Protein AF-0000000074377117 (afdb_homodimer)

InterPro domains:
  IPR003293 Nudix hydrolase 6-like [PTHR13994] (6-76)
  IPR040618 Pre-nudix hydrolase domain [PF18290] (16-76)

Nearest PDB structures (foldseek):
  4zbp-assembly2_C-2  TM=9.674E-01  e=1.569E-05  Arabidopsis thaliana
  4zbp-assembly1_B  TM=9.731E-01  e=4.260E-05  Arabidopsis thaliana
  4zbp-assembly1_A  TM=9.638E-01  e=3.986E-05  Arabidopsis thaliana
  2d4p-assembly1_A  TM=6.081E-01  e=3.323E-02  Thermus thermophilus HB8
  2d4o-assembly1_A  TM=5.946E-01  e=5.661E-02  Thermus thermophilus HB8

Foldseek 3Di:
DPPPPPPVPPVPLVAADWDADPVQAIEGEDDDDDDLVVLLVRHVSNVVVSVVVVRPYYHYDDDVVNVSNVVSVVVVCVPPPDDDDDDDDDD/DPPPPPPVPPVPLVAADWDADPVQAIEGEDDDDDDLVVLLVRHVSNVVVSVVVVRPYYHYDDDVVNVSNVVSVVVVCVPPPDDDDDDDDDD

Solvent-accessible surface area (backbone atoms only — not comparable to full-atom values): 10161 Å² total; per-residue (Å²): 130,79,77,72,74,71,70,70,75,64,72,75,65,70,51,59,71,65,45,76,44,96,82,46,26,35,39,29,71,54,85,68,91,71,54,39,68,57,48,38,52,22,48,53,51,34,50,53,51,37,53,75,73,62,43,70,33,38,38,36,39,35,43,49,92,48,32,59,47,46,45,31,53,51,59,54,36,78,82,41,51,65,48,43,42,29,41,38,39,36,86,129,79,77,72,74,71,71,68,75,65,72,76,65,71,51,60,71,64,44,77,45,98,82,47,26,35,38,30,72,55,87,69,91,70,55,38,69,58,50,36,51,23,49,54,50,35,51,54,52,37,52,75,73,62,43,69,33,39,38,36,39,35,42,47,89,48,30,60,48,45,45,31,54,51,57,54,35,79,82,40,50,64,46,42,41,29,39,38,38,36,84

Organism: Artemisia annua (NCBI:txid35608)

Sequence (182 aa):
MDQGTTENGVENVQRLPATDDEFGGVVVEMKEHMDSEVFHTLLKTSMSQWKLQGKKGVWIKLPIYLSNLVDAAVKVSYVILLSGDCWINIWMDQGTTENGVENVQRLPATDDEFGGVVVEMKEHMDSEVFHTLLKTSMSQWKLQGKKGVWIKLPIYLSNLVDAAVKVSYVILLSGDCWINIW

Radius of gyration: 21.63 Å; Cα contacts (8 Å, |Δi|>4): 285; chains: 2; bounding box: 40×82×52 Å

Secondary structure (DSSP, 8-state):
--------------PPP-EE-TTS-EEEE--S---HHHHHHHHHHHHHHHHHTT---EEEEEEGGGHHHHHHHHHHTTTS-EEEEEEEEE-/--------------PPP-EE-TTS-EEEE--S---HHHHHHHHHHHHHHHHHTT---EEEEEEGGGHHHHHHHHHHTTTS-EEEEEEEEE-

pLDDT: mean 86.21, std 18.15, range [34.06, 97.38]

Structure (mmCIF, N/CA/C/O backbone):
data_AF-0000000074377117-model_v1
#
loop_
_entity.id
_entity.type
_entity.pdbx_description
1 polymer 'Nudix hydrolase 6-like protein'
#
loop_
_atom_site.group_PDB
_atom_site.id
_atom_site.type_symbol
_atom_site.label_atom_id
_atom_site.label_alt_id
_atom_site.label_comp_id
_atom_site.label_asym_id
_atom_site.label_entity_id
_atom_site.label_seq_id
_atom_site.pdbx_PDB_ins_code
_atom_site.Cartn_x
_atom_site.Cartn_y
_atom_site.Cartn_z
_atom_site.occupancy
_atom_site.B_iso_or_equiv
_atom_site.auth_seq_id
_atom_site.auth_comp_id
_atom_site.auth_asym_id
_atom_site.auth_atom_id
_atom_site.pdbx_PDB_model_num
ATOM 1 N N . MET A 1 1 ? 22.953 -45.656 -16.078 1 34.34 1 MET A N 1
ATOM 2 C CA . MET A 1 1 ? 21.562 -45.281 -15.852 1 34.34 1 MET A CA 1
ATOM 3 C C . MET A 1 1 ? 21.375 -43.781 -15.898 1 34.34 1 MET A C 1
ATOM 5 O O . MET A 1 1 ? 21.906 -43.062 -15.055 1 34.34 1 MET A O 1
ATOM 9 N N . ASP A 1 2 ? 21.516 -43.219 -17.062 1 36.91 2 ASP A N 1
ATOM 10 C CA . ASP A 1 2 ? 21.5 -41.812 -17.375 1 36.91 2 ASP A CA 1
ATOM 11 C C . ASP A 1 2 ? 20.25 -41.125 -16.812 1 36.91 2 ASP A C 1
ATOM 13 O O . ASP A 1 2 ? 19.141 -41.594 -17.047 1 36.91 2 ASP 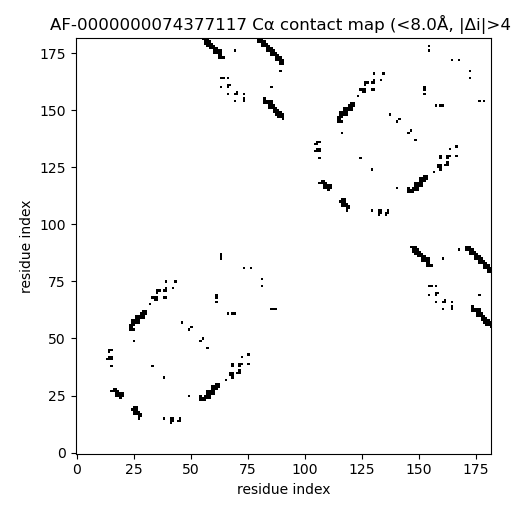A O 1
ATOM 17 N N . GLN A 1 3 ? 20.172 -40.906 -15.492 1 37.97 3 GLN A N 1
ATOM 18 C CA . GLN A 1 3 ? 19.031 -40.25 -14.859 1 37.97 3 GLN A CA 1
ATOM 19 C C . GLN A 1 3 ? 18.484 -39.125 -15.727 1 37.97 3 GLN A C 1
ATOM 21 O O . GLN A 1 3 ? 19.219 -38.219 -16.109 1 37.97 3 GLN A O 1
ATOM 26 N N . GLY A 1 4 ? 17.812 -39.469 -16.875 1 38.62 4 GLY A N 1
ATOM 27 C CA . GLY A 1 4 ? 17.078 -38.531 -17.719 1 38.62 4 GLY A CA 1
ATOM 28 C C . GLY A 1 4 ? 16.469 -37.375 -16.938 1 38.62 4 GLY A C 1
ATOM 29 O O . GLY A 1 4 ? 15.656 -37.594 -16.031 1 38.62 4 GLY A O 1
ATOM 30 N N . THR A 1 5 ? 17.312 -36.438 -16.5 1 44.03 5 THR A N 1
ATOM 31 C CA . THR A 1 5 ? 16.828 -35.156 -16.047 1 44.03 5 THR A CA 1
ATOM 32 C C . THR A 1 5 ? 15.578 -34.719 -16.812 1 44.03 5 THR A C 1
ATOM 34 O O . THR A 1 5 ? 15.641 -34.5 -18.031 1 44.03 5 THR A O 1
ATOM 37 N N . THR A 1 6 ? 14.547 -35.594 -16.906 1 41.06 6 THR A N 1
ATOM 38 C CA . THR A 1 6 ? 13.258 -35.156 -17.391 1 41.06 6 THR A CA 1
ATOM 39 C C . THR A 1 6 ? 13.047 -33.656 -17.047 1 41.06 6 THR A C 1
ATOM 41 O O . THR A 1 6 ? 13.062 -33.281 -15.875 1 41.06 6 THR A O 1
ATOM 44 N N . GLU A 1 7 ? 13.742 -32.812 -17.734 1 40.91 7 GLU A N 1
ATOM 45 C CA . GLU A 1 7 ? 13.367 -31.406 -17.828 1 40.91 7 GLU A CA 1
ATOM 46 C C . GLU A 1 7 ? 11.859 -31.25 -17.938 1 40.91 7 GLU A C 1
ATOM 48 O O . GLU A 1 7 ? 11.266 -31.609 -18.969 1 40.91 7 GLU A O 1
ATOM 53 N N . ASN A 1 8 ? 11.023 -31.953 -17.109 1 40.56 8 ASN A N 1
ATOM 54 C CA . ASN A 1 8 ? 9.609 -31.594 -17.078 1 40.56 8 ASN A CA 1
ATOM 55 C C . ASN A 1 8 ? 9.383 -30.172 -17.609 1 40.56 8 ASN A C 1
ATOM 57 O O . ASN A 1 8 ? 9.945 -29.219 -17.078 1 40.56 8 ASN A O 1
ATOM 61 N N . GLY A 1 9 ? 9.414 -29.969 -18.828 1 40.34 9 GLY A N 1
ATOM 62 C CA . GLY A 1 9 ? 8.938 -28.766 -19.5 1 40.34 9 GLY A CA 1
ATOM 63 C C . GLY A 1 9 ? 7.855 -28.047 -18.734 1 40.34 9 GLY A C 1
ATOM 64 O O . GLY A 1 9 ? 6.668 -28.188 -19.031 1 40.34 9 GLY A O 1
ATOM 65 N N . VAL A 1 10 ? 7.797 -28.031 -17.469 1 43.31 10 VAL A N 1
ATOM 66 C CA . VAL A 1 10 ? 6.906 -27.172 -16.688 1 43.31 10 VAL A CA 1
ATOM 67 C C . VAL A 1 10 ? 6.621 -25.891 -17.484 1 43.31 10 VAL A C 1
ATOM 69 O O . VAL A 1 10 ? 7.543 -25.203 -17.906 1 43.31 10 VAL A O 1
ATOM 72 N N . GLU A 1 11 ? 5.75 -25.859 -18.484 1 45.66 11 GLU A N 1
ATOM 73 C CA . GLU A 1 11 ? 5.234 -24.625 -19.062 1 45.66 11 GLU A CA 1
ATOM 74 C C . GLU A 1 11 ? 5.512 -23.438 -18.156 1 45.66 11 GLU A C 1
ATOM 76 O O . GLU A 1 11 ? 5.273 -23.484 -16.953 1 45.66 11 GLU A O 1
ATOM 81 N N . ASN A 1 12 ? 6.629 -22.891 -18.234 1 51.88 12 ASN A N 1
ATOM 82 C CA . ASN A 1 12 ? 7.121 -21.672 -17.594 1 51.88 12 ASN A CA 1
ATOM 83 C C . ASN A 1 12 ? 5.984 -20.703 -17.297 1 51.88 12 ASN A C 1
ATOM 85 O O . ASN A 1 12 ? 5.664 -19.844 -18.125 1 51.88 12 ASN A O 1
ATOM 89 N N . VAL A 1 13 ? 4.789 -21.297 -16.984 1 62.12 13 VAL A N 1
ATOM 90 C CA . VAL A 1 13 ? 3.742 -20.344 -16.625 1 62.12 13 VAL A CA 1
ATOM 91 C C . VAL A 1 13 ? 4.336 -19.203 -15.797 1 62.12 13 VAL A C 1
ATOM 93 O O . VAL A 1 13 ? 5.004 -19.453 -14.789 1 62.12 13 VAL A O 1
ATOM 96 N N . GLN A 1 14 ? 4.562 -18.172 -16.5 1 77.75 14 GLN A N 1
ATOM 97 C CA . GLN A 1 14 ? 5.062 -17 -15.797 1 77.75 14 GLN A CA 1
ATOM 98 C C . GLN A 1 14 ? 4.219 -16.688 -14.555 1 77.75 14 GLN A C 1
ATOM 100 O O . GLN A 1 14 ? 3.012 -16.469 -14.664 1 77.75 14 GLN A O 1
ATOM 105 N N . ARG A 1 15 ? 4.594 -17.312 -13.445 1 86.31 15 ARG A N 1
ATOM 106 C CA . ARG A 1 15 ? 3.943 -17.062 -12.164 1 86.31 15 ARG A CA 1
ATOM 107 C C . ARG A 1 15 ? 4.77 -16.109 -11.305 1 86.31 15 ARG A C 1
ATOM 109 O O . ARG A 1 15 ? 5.965 -15.914 -11.555 1 86.31 15 ARG A O 1
ATOM 116 N N . LEU A 1 16 ? 4.004 -15.531 -10.375 1 93.69 16 LEU A N 1
ATOM 117 C CA . LEU A 1 16 ? 4.711 -14.711 -9.398 1 93.69 16 LEU A CA 1
ATOM 118 C C . LEU A 1 16 ? 5.57 -15.578 -8.477 1 93.69 16 LEU A C 1
ATOM 120 O O . LEU A 1 16 ? 5.152 -16.672 -8.078 1 93.69 16 LEU A O 1
ATOM 124 N N . PRO A 1 17 ? 6.766 -15.172 -8.328 1 92.5 17 PRO A N 1
ATOM 125 C CA . PRO A 1 17 ? 7.543 -15.891 -7.316 1 92.5 17 PRO A CA 1
ATOM 126 C C . PRO A 1 17 ? 6.844 -15.93 -5.961 1 92.5 17 PRO A C 1
ATOM 128 O O . PRO A 1 17 ? 6.477 -14.891 -5.418 1 92.5 17 PRO A O 1
ATOM 131 N N . ALA A 1 18 ? 6.586 -17.172 -5.465 1 95 18 ALA A N 1
ATOM 132 C CA . ALA A 1 18 ? 5.836 -17.312 -4.219 1 95 18 ALA A CA 1
ATOM 133 C C . ALA A 1 18 ? 6.324 -18.516 -3.418 1 95 18 ALA A C 1
ATOM 135 O O . ALA A 1 18 ? 7.004 -19.391 -3.957 1 95 18 ALA A O 1
ATOM 136 N N . THR A 1 19 ? 6.148 -18.469 -2.145 1 95.75 19 THR A N 1
ATOM 137 C CA . THR A 1 19 ? 6.48 -19.578 -1.253 1 95.75 19 THR A CA 1
ATOM 138 C C . THR A 1 19 ? 5.25 -20.016 -0.469 1 95.75 19 THR A C 1
ATOM 140 O O . THR A 1 19 ? 4.434 -19.188 -0.061 1 95.75 19 THR A O 1
ATOM 143 N N . ASP A 1 20 ? 5.184 -21.328 -0.222 1 94.75 20 ASP A N 1
ATOM 144 C CA . ASP A 1 20 ? 4.078 -21.844 0.579 1 94.75 20 ASP A CA 1
ATOM 145 C C . ASP A 1 20 ? 4.25 -21.484 2.053 1 94.75 20 ASP A C 1
ATOM 147 O O . ASP A 1 20 ? 5.359 -21.547 2.588 1 94.75 20 ASP A O 1
ATOM 151 N N . ASP A 1 21 ? 3.162 -21.094 2.533 1 92.75 21 ASP A N 1
ATOM 152 C CA . ASP A 1 21 ? 3.232 -20.859 3.971 1 92.75 21 ASP A CA 1
ATOM 153 C C . ASP A 1 21 ? 2.834 -22.094 4.762 1 92.75 21 ASP A C 1
ATOM 155 O O . ASP A 1 21 ? 2.477 -23.125 4.18 1 92.75 21 ASP A O 1
ATOM 159 N N . GLU A 1 22 ? 2.984 -22.062 6.121 1 92.44 22 GLU A N 1
ATOM 160 C CA . GLU A 1 22 ? 2.76 -23.234 6.965 1 92.44 22 GLU A CA 1
ATOM 161 C C . GLU A 1 22 ? 1.273 -23.438 7.242 1 92.44 22 GLU A C 1
ATOM 163 O O . GLU A 1 22 ? 0.874 -24.484 7.773 1 92.44 22 GLU A O 1
ATOM 168 N N . PHE A 1 23 ? 0.453 -22.594 6.809 1 92.44 23 PHE A N 1
ATOM 169 C CA . PHE A 1 23 ? -0.975 -22.641 7.102 1 92.44 23 PHE A CA 1
ATOM 170 C C . PHE A 1 23 ? -1.775 -22.953 5.84 1 92.44 23 PHE A C 1
ATOM 172 O O . PHE A 1 23 ? -2.996 -22.781 5.816 1 92.44 23 PHE A O 1
ATOM 179 N N . GLY A 1 24 ? -1.054 -23.312 4.738 1 94.88 24 GLY A N 1
ATOM 180 C CA . GLY A 1 24 ? -1.722 -23.688 3.504 1 94.88 24 GLY A CA 1
ATOM 181 C C . GLY A 1 24 ? -1.925 -22.531 2.551 1 94.88 24 GLY A C 1
ATOM 182 O O . GLY A 1 24 ? -2.684 -22.641 1.584 1 94.88 24 GLY A O 1
ATOM 183 N N . GLY A 1 25 ? -1.352 -21.422 2.885 1 96.25 25 GLY A N 1
ATOM 184 C CA . GLY A 1 25 ? -1.398 -20.266 2.008 1 96.25 25 GLY A CA 1
ATOM 185 C C . GLY A 1 25 ? -0.105 -20.031 1.245 1 96.25 25 GLY A C 1
ATOM 186 O O . GLY A 1 25 ? 0.761 -20.922 1.213 1 96.25 25 GLY A O 1
ATOM 187 N N . VAL A 1 26 ? -0.111 -18.922 0.492 1 96.81 26 VAL A N 1
ATOM 188 C CA . VAL A 1 26 ? 1.044 -18.578 -0.331 1 96.81 26 VAL A CA 1
ATOM 189 C C . VAL A 1 26 ? 1.513 -17.172 0.002 1 96.81 26 VAL A C 1
ATOM 191 O O . VAL A 1 26 ? 0.694 -16.266 0.217 1 96.81 26 VAL A O 1
ATOM 194 N N . VAL A 1 27 ? 2.787 -16.969 0.016 1 96.94 27 VAL A N 1
ATOM 195 C CA . VAL A 1 27 ? 3.371 -15.664 0.297 1 96.94 27 VAL A CA 1
ATOM 196 C C . VAL A 1 27 ? 4.16 -15.172 -0.916 1 96.94 27 VAL A C 1
ATOM 198 O O . VAL A 1 27 ? 4.996 -15.906 -1.453 1 96.94 27 VAL A O 1
ATOM 201 N N . VAL A 1 28 ? 3.799 -13.953 -1.328 1 96.81 28 VAL A N 1
ATOM 202 C CA . VAL A 1 28 ? 4.484 -13.32 -2.447 1 96.81 28 VAL A CA 1
ATOM 203 C C . VAL A 1 28 ? 5.219 -12.07 -1.964 1 96.81 28 VAL A C 1
ATOM 205 O O . VAL A 1 28 ? 4.594 -11.141 -1.449 1 96.81 28 VAL A O 1
ATOM 208 N N . GLU A 1 29 ? 6.496 -11.992 -2.133 1 96.62 29 GLU A N 1
ATOM 209 C CA . GLU A 1 29 ? 7.281 -10.812 -1.776 1 96.62 29 GLU A CA 1
ATOM 210 C C . GLU A 1 29 ? 7.875 -10.148 -3.016 1 96.62 29 GLU A C 1
ATOM 212 O O . GLU A 1 29 ? 8.758 -10.719 -3.666 1 96.62 29 GLU A O 1
ATOM 217 N N . MET A 1 30 ? 7.348 -8.938 -3.268 1 96.12 30 MET A N 1
ATOM 218 C CA . MET A 1 30 ? 7.863 -8.188 -4.41 1 96.12 30 MET A CA 1
ATOM 219 C C . MET A 1 30 ? 8.992 -7.262 -3.986 1 96.12 30 MET A C 1
ATOM 221 O O . MET A 1 30 ? 8.859 -6.512 -3.018 1 96.12 30 MET A O 1
ATOM 225 N N . LYS A 1 31 ? 10.125 -7.277 -4.719 1 92.31 31 LYS A N 1
ATOM 226 C CA . LYS A 1 31 ? 11.273 -6.43 -4.406 1 92.31 31 LYS A CA 1
ATOM 227 C C . LYS A 1 31 ? 11.734 -5.652 -5.633 1 92.31 31 LYS A C 1
ATOM 229 O O . LYS A 1 31 ? 12.266 -4.543 -5.512 1 92.31 31 LYS A O 1
ATOM 234 N N . GLU A 1 32 ? 11.43 -6.246 -6.75 1 91.38 32 GLU A N 1
ATOM 235 C CA . GLU A 1 32 ? 11.914 -5.648 -7.996 1 91.38 32 GLU A CA 1
ATOM 236 C C . GLU A 1 32 ? 10.789 -4.902 -8.719 1 91.38 32 GLU A C 1
ATOM 238 O O . GLU A 1 32 ? 9.617 -5.234 -8.562 1 91.38 32 GLU A O 1
ATOM 243 N N . HIS A 1 33 ? 11.289 -3.959 -9.445 1 92.62 33 HIS A N 1
ATOM 244 C CA . HIS A 1 33 ? 10.328 -3.211 -10.25 1 92.62 33 HIS A CA 1
ATOM 245 C C . HIS A 1 33 ? 9.672 -4.105 -11.297 1 92.62 33 HIS A C 1
ATOM 247 O O . HIS A 1 33 ? 10.32 -5.004 -11.844 1 92.62 33 HIS A O 1
ATOM 253 N N . MET A 1 34 ? 8.406 -3.939 -11.445 1 94.12 34 MET A N 1
ATOM 254 C CA . MET A 1 34 ? 7.625 -4.664 -12.445 1 94.12 34 MET A CA 1
ATOM 255 C C . MET A 1 34 ? 6.531 -3.777 -13.031 1 94.12 34 MET A C 1
ATOM 257 O O . MET A 1 34 ? 5.977 -2.926 -12.328 1 94.12 34 MET A O 1
ATOM 261 N N . ASP A 1 35 ? 6.316 -4.047 -14.328 1 95.38 35 ASP A N 1
ATOM 262 C CA . ASP A 1 35 ? 5.227 -3.314 -14.961 1 95.38 35 ASP A CA 1
ATOM 263 C C . ASP A 1 35 ? 3.873 -3.734 -14.391 1 95.38 35 ASP A C 1
ATOM 265 O O . ASP A 1 35 ? 3.625 -4.922 -14.18 1 95.38 35 ASP A O 1
ATOM 269 N N . SER A 1 36 ? 3.055 -2.754 -14.211 1 94.56 36 SER A N 1
ATOM 270 C CA . SER A 1 36 ? 1.764 -2.996 -13.57 1 94.56 36 SER A CA 1
ATOM 271 C C . SER A 1 36 ? 0.926 -3.982 -14.375 1 94.56 36 SER A C 1
ATOM 273 O O . SER A 1 36 ? 0.251 -4.844 -13.812 1 94.56 36 SER A O 1
ATOM 275 N N . GLU A 1 37 ? 0.969 -3.848 -15.656 1 95.25 37 GLU A N 1
ATOM 276 C CA . GLU A 1 37 ? 0.177 -4.738 -16.5 1 95.25 37 GLU A CA 1
ATOM 277 C C . GLU A 1 37 ? 0.729 -6.16 -16.469 1 95.25 37 GLU A C 1
ATOM 279 O O . GLU A 1 37 ? -0.034 -7.129 -16.469 1 95.25 37 GLU A O 1
ATOM 284 N N . VAL A 1 38 ? 2.012 -6.184 -16.469 1 94.88 38 VAL A N 1
ATOM 285 C CA . VAL A 1 38 ? 2.66 -7.488 -16.375 1 94.88 38 VAL A CA 1
ATOM 286 C C . VAL A 1 38 ? 2.33 -8.148 -15.039 1 94.88 38 VAL A C 1
ATOM 288 O O . VAL A 1 38 ? 1.943 -9.312 -15 1 94.88 38 VAL A O 1
ATOM 291 N N . PHE A 1 39 ? 2.482 -7.402 -13.969 1 96.38 39 PHE A N 1
ATOM 292 C CA . PHE A 1 39 ? 2.15 -7.883 -12.633 1 96.38 39 PHE A CA 1
ATOM 293 C C . PHE A 1 39 ? 0.7 -8.352 -12.57 1 96.38 39 PHE A C 1
ATOM 295 O O . PHE A 1 39 ? 0.407 -9.414 -12.023 1 96.38 39 PHE A O 1
ATOM 302 N N . HIS A 1 40 ? -0.169 -7.559 -13.094 1 94.88 40 HIS A N 1
ATOM 303 C CA . HIS A 1 40 ? -1.588 -7.895 -13.102 1 94.88 40 HIS A CA 1
ATOM 304 C C . HIS A 1 40 ? -1.829 -9.25 -13.75 1 94.88 40 HIS A C 1
ATOM 306 O O . HIS A 1 40 ? -2.539 -10.094 -13.195 1 94.88 40 HIS A O 1
ATOM 312 N N . THR A 1 41 ? -1.232 -9.469 -14.836 1 94.5 41 THR A N 1
ATOM 313 C CA . THR A 1 41 ? -1.396 -10.711 -15.586 1 94.5 41 THR A CA 1
ATOM 314 C C . THR A 1 41 ? -0.818 -11.891 -14.805 1 94.5 41 THR A C 1
ATOM 316 O O . THR A 1 41 ? -1.461 -12.93 -14.68 1 94.5 41 THR A O 1
ATOM 319 N N . LEU A 1 42 ? 0.362 -11.648 -14.273 1 95 42 LEU A N 1
ATOM 320 C CA . LEU A 1 42 ? 1.021 -12.711 -13.516 1 95 42 LEU A CA 1
ATOM 321 C C . LEU A 1 42 ? 0.232 -13.047 -12.25 1 95 42 LEU A C 1
ATOM 323 O O . LEU A 1 42 ? 0.1 -14.219 -11.898 1 95 42 LEU A O 1
ATOM 327 N N . LEU A 1 43 ? -0.251 -12.062 -11.609 1 95.44 43 LEU A N 1
ATOM 328 C CA . LEU A 1 43 ? -1.037 -12.281 -10.398 1 95.44 43 LEU A CA 1
ATOM 329 C C . LEU A 1 43 ? -2.309 -13.062 -10.711 1 95.44 43 LEU A C 1
ATOM 331 O O . LEU A 1 43 ? -2.629 -14.031 -10.023 1 95.44 43 LEU A O 1
ATOM 335 N N . LYS A 1 44 ? -2.992 -12.664 -11.75 1 93.25 44 LYS A N 1
ATOM 336 C CA . LYS A 1 44 ? -4.215 -13.352 -12.156 1 93.25 44 LYS A CA 1
ATOM 337 C C . LYS A 1 44 ? -3.951 -14.828 -12.438 1 93.25 44 LYS A C 1
ATOM 339 O O . LYS A 1 44 ? -4.688 -15.695 -11.977 1 93.25 44 LYS A O 1
ATOM 344 N N . THR A 1 45 ? -2.967 -15.055 -13.195 1 93.62 45 THR A N 1
ATOM 345 C CA . THR A 1 45 ? -2.596 -16.422 -13.539 1 93.62 45 THR A CA 1
ATOM 346 C C . THR A 1 45 ? -2.215 -17.219 -12.289 1 93.62 45 THR A C 1
ATOM 348 O O . THR A 1 45 ? -2.65 -18.359 -12.117 1 93.62 45 THR A O 1
ATOM 351 N N . SER A 1 46 ? -1.39 -16.625 -11.461 1 94.94 46 SER A N 1
ATOM 352 C CA . SER A 1 46 ? -0.955 -17.281 -10.234 1 94.94 46 SER A CA 1
ATOM 353 C C . SER A 1 46 ? -2.139 -17.594 -9.328 1 94.94 46 SER A C 1
ATOM 355 O O . SER A 1 46 ? -2.209 -18.672 -8.742 1 94.94 46 SER A O 1
ATOM 357 N N . MET A 1 47 ? -3.059 -16.641 -9.266 1 92.94 47 MET A N 1
ATOM 358 C CA . MET A 1 47 ? -4.242 -16.844 -8.438 1 92.94 47 MET A CA 1
ATOM 359 C C . MET A 1 47 ? -5.027 -18.062 -8.898 1 92.94 47 MET A C 1
ATOM 361 O O . MET A 1 47 ? -5.504 -18.859 -8.078 1 92.94 47 MET A O 1
ATOM 365 N N . SER A 1 48 ? -5.188 -18.234 -10.172 1 92 48 SER A N 1
ATOM 366 C CA . SER A 1 48 ? -5.895 -19.391 -10.727 1 92 48 SER A CA 1
ATOM 367 C C . SER A 1 48 ? -5.188 -20.688 -10.375 1 92 48 SER A C 1
ATOM 369 O O . SER A 1 48 ? -5.836 -21.672 -10.008 1 92 48 SER A O 1
ATOM 371 N N . GLN A 1 49 ? -3.959 -20.625 -10.461 1 93.5 49 GLN A N 1
ATOM 372 C CA . GLN A 1 49 ? -3.17 -21.828 -10.148 1 93.5 49 GLN A CA 1
ATOM 373 C C . GLN A 1 49 ? -3.277 -22.188 -8.672 1 93.5 49 GLN A C 1
ATOM 375 O O . GLN A 1 49 ? -3.426 -23.359 -8.328 1 93.5 49 GLN A O 1
ATOM 380 N N . TRP A 1 50 ? -3.182 -21.234 -7.828 1 94.06 50 TRP A N 1
ATOM 381 C CA . TRP A 1 50 ? -3.252 -21.484 -6.395 1 94.06 50 TRP A CA 1
ATOM 382 C C . TRP A 1 50 ? -4.633 -22 -5.996 1 94.06 50 TRP A C 1
ATOM 384 O O . TRP A 1 50 ? -4.758 -22.828 -5.094 1 94.06 50 TRP A O 1
ATOM 394 N N . LYS A 1 51 ? -5.613 -21.484 -6.613 1 91.19 51 LYS A N 1
ATOM 395 C CA . LYS A 1 51 ? -6.965 -21.984 -6.375 1 91.19 51 LYS A CA 1
ATOM 396 C C . LYS A 1 51 ? -7.082 -23.453 -6.73 1 91.19 51 LYS A C 1
ATOM 398 O O . LYS A 1 51 ? -7.656 -24.25 -5.969 1 91.19 51 LYS A O 1
ATOM 403 N N . LEU A 1 52 ? -6.551 -23.844 -7.812 1 92.62 52 LEU A N 1
ATOM 404 C CA . LEU A 1 52 ? -6.57 -25.234 -8.258 1 92.62 52 LEU A CA 1
ATOM 405 C C . LEU A 1 52 ? -5.801 -26.125 -7.293 1 92.62 52 LEU A C 1
ATOM 407 O O . LEU A 1 52 ? -6.18 -27.281 -7.07 1 92.62 52 LEU A O 1
ATOM 411 N N . GLN A 1 53 ? -4.703 -25.562 -6.762 1 93.56 53 GLN A N 1
ATOM 412 C CA . GLN A 1 53 ? -3.869 -26.312 -5.824 1 93.56 53 GLN A CA 1
ATOM 413 C C . GLN A 1 53 ? -4.516 -26.375 -4.445 1 93.56 53 GLN A C 1
ATOM 415 O O . GLN A 1 53 ? -4 -27.031 -3.541 1 93.56 53 GLN A O 1
ATOM 420 N N . GLY A 1 54 ? -5.605 -25.562 -4.266 1 93.94 54 GLY A N 1
ATOM 421 C CA . GLY A 1 54 ? -6.332 -25.594 -3.006 1 93.94 54 GLY A CA 1
ATOM 422 C C . GLY A 1 54 ? -5.711 -24.719 -1.934 1 93.94 54 GLY A C 1
ATOM 423 O O . GLY A 1 54 ? -5.781 -25.047 -0.746 1 93.94 54 GLY A O 1
ATOM 424 N N . LYS A 1 55 ? -5.047 -23.672 -2.371 1 94.56 55 LYS A N 1
ATOM 425 C CA . LYS A 1 55 ? -4.438 -22.75 -1.418 1 94.56 55 LYS A CA 1
ATOM 426 C C . LYS A 1 55 ? -5.492 -21.891 -0.734 1 94.56 55 LYS A C 1
ATOM 428 O O . LYS A 1 55 ? -6.441 -21.438 -1.377 1 94.56 55 LYS A O 1
ATOM 433 N N . LYS A 1 56 ? -5.406 -21.625 0.551 1 92.5 56 LYS A N 1
ATOM 434 C CA . LYS A 1 56 ? -6.414 -20.969 1.376 1 92.5 56 LYS A CA 1
ATOM 435 C C . LYS A 1 56 ? -6.363 -19.453 1.202 1 92.5 56 LYS A C 1
ATOM 437 O O . LYS A 1 56 ? -7.359 -18.766 1.417 1 92.5 56 LYS A O 1
ATOM 442 N N . GLY A 1 57 ? -5.188 -18.922 0.892 1 93.69 57 GLY A N 1
ATOM 443 C CA . GLY A 1 57 ? -5.016 -17.484 0.746 1 93.69 57 GLY A CA 1
ATOM 444 C C . GLY A 1 57 ? -3.654 -17.094 0.201 1 93.69 57 GLY A C 1
ATOM 445 O O . GLY A 1 57 ? -2.729 -17.906 0.201 1 93.69 57 GLY A O 1
ATOM 446 N N . VAL A 1 58 ? -3.658 -15.883 -0.258 1 95.38 58 VAL A N 1
ATOM 447 C CA . VAL A 1 58 ? -2.418 -15.336 -0.797 1 95.38 58 VAL A CA 1
ATOM 448 C C . VAL A 1 58 ? -2.033 -14.078 -0.025 1 95.38 58 VAL A C 1
ATOM 450 O O . VAL A 1 58 ? -2.865 -13.188 0.187 1 95.38 58 VAL A O 1
ATOM 453 N N . TRP A 1 59 ? -0.833 -14.031 0.488 1 96.5 59 TRP A N 1
ATOM 454 C CA . TRP A 1 59 ? -0.263 -12.867 1.165 1 96.5 59 TRP A CA 1
ATOM 455 C C . TRP A 1 59 ? 0.81 -12.211 0.306 1 96.5 59 TRP A C 1
ATOM 457 O O . TRP A 1 59 ? 1.806 -12.844 -0.051 1 96.5 59 TRP A O 1
ATOM 467 N N . ILE A 1 60 ? 0.542 -11 -0.032 1 97.19 60 ILE A N 1
ATOM 468 C CA . ILE A 1 60 ? 1.503 -10.297 -0.876 1 97.19 60 ILE A CA 1
ATOM 469 C C . ILE A 1 60 ? 2.125 -9.141 -0.1 1 97.19 60 ILE A C 1
ATOM 471 O O . ILE A 1 60 ? 1.411 -8.32 0.483 1 97.19 60 ILE A O 1
ATOM 475 N N . LYS A 1 61 ? 3.367 -9.109 -0.092 1 97.38 61 LYS A N 1
ATOM 476 C CA . LYS A 1 61 ? 4.109 -8 0.508 1 97.38 61 LYS A CA 1
ATOM 477 C C . LYS A 1 61 ? 4.777 -7.145 -0.562 1 97.38 61 LYS A C 1
ATOM 479 O O . LYS A 1 61 ? 5.512 -7.656 -1.409 1 97.38 61 LYS A O 1
ATOM 484 N N . LEU A 1 62 ? 4.543 -5.781 -0.503 1 96.75 62 LEU A N 1
ATOM 485 C CA . LEU A 1 62 ? 5.102 -4.824 -1.452 1 96.75 62 LEU A CA 1
ATOM 486 C C . LEU A 1 62 ? 5.75 -3.65 -0.724 1 96.75 62 LEU A C 1
ATOM 488 O O . LEU A 1 62 ? 5.141 -3.061 0.171 1 96.75 62 LEU A O 1
ATOM 492 N N . PRO A 1 63 ? 6.973 -3.344 -1.153 1 95.94 63 PRO A N 1
ATOM 493 C CA . PRO A 1 63 ? 7.473 -2.057 -0.667 1 95.94 63 PRO A CA 1
ATOM 494 C C . PRO A 1 63 ? 6.66 -0.873 -1.188 1 95.94 63 PRO A C 1
ATOM 496 O O . PRO A 1 63 ? 6.105 -0.937 -2.289 1 95.94 63 PRO A O 1
ATOM 499 N N . ILE A 1 64 ? 6.66 0.22 -0.511 1 94.44 64 ILE A N 1
ATOM 500 C CA . ILE A 1 64 ? 5.793 1.354 -0.818 1 94.44 64 ILE A CA 1
ATOM 501 C C . ILE A 1 64 ? 6.176 1.941 -2.176 1 94.44 64 ILE A C 1
ATOM 503 O O . ILE A 1 64 ? 5.324 2.479 -2.887 1 94.44 64 ILE A O 1
ATOM 507 N N . TYR A 1 65 ? 7.457 1.797 -2.518 1 91.5 65 TYR A N 1
ATOM 508 C CA . TYR A 1 65 ? 7.906 2.396 -3.77 1 91.5 65 TYR A CA 1
ATOM 509 C C . TYR A 1 65 ? 7.312 1.664 -4.969 1 91.5 65 TYR A C 1
ATOM 511 O O . TYR A 1 65 ? 7.363 2.162 -6.094 1 91.5 65 TYR A O 1
ATOM 519 N N . LEU A 1 66 ? 6.73 0.485 -4.727 1 94.81 66 LEU A N 1
ATOM 520 C CA . LEU A 1 66 ? 6.02 -0.236 -5.777 1 94.81 66 LEU A CA 1
ATOM 521 C C . LEU A 1 66 ? 4.523 0.038 -5.711 1 94.81 66 LEU A C 1
ATOM 523 O O . LEU A 1 66 ? 3.713 -0.892 -5.766 1 94.81 66 LEU A O 1
ATOM 527 N N . SER A 1 67 ? 4.164 1.199 -5.582 1 93.06 67 SER A N 1
ATOM 528 C CA . SER A 1 67 ? 2.773 1.619 -5.441 1 93.06 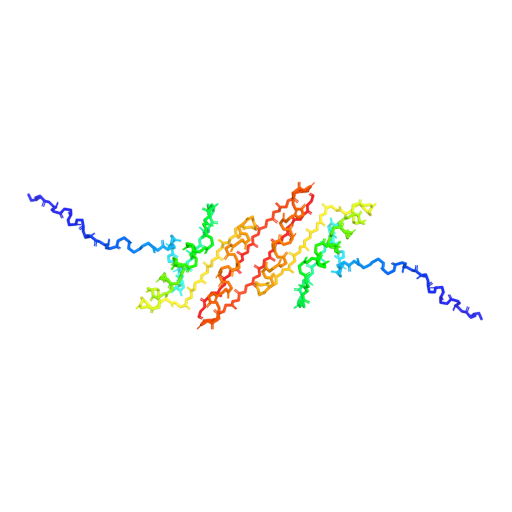67 SER A CA 1
ATOM 529 C C . SER A 1 67 ? 1.956 1.24 -6.672 1 93.06 67 SER A C 1
ATOM 531 O O . SER A 1 67 ? 0.761 0.958 -6.57 1 93.06 67 SER A O 1
ATOM 533 N N . ASN A 1 68 ? 2.543 1.18 -7.828 1 93.94 68 ASN A N 1
ATOM 534 C CA . ASN A 1 68 ? 1.854 0.78 -9.047 1 93.94 68 ASN A CA 1
ATOM 535 C C . ASN A 1 68 ? 1.335 -0.651 -8.961 1 93.94 68 ASN A C 1
ATOM 537 O O . ASN A 1 68 ? 0.3 -0.979 -9.539 1 93.94 68 ASN A O 1
ATOM 541 N N . LEU A 1 69 ? 2.023 -1.43 -8.258 1 95.75 69 LEU A N 1
ATOM 542 C CA . LEU A 1 69 ? 1.608 -2.822 -8.117 1 95.75 69 LEU A CA 1
ATOM 543 C C . LEU A 1 69 ? 0.419 -2.941 -7.168 1 95.75 69 LEU A C 1
ATOM 545 O O . LEU A 1 69 ? -0.409 -3.844 -7.316 1 95.75 69 LEU A O 1
ATOM 549 N N . VAL A 1 70 ? 0.314 -2.02 -6.25 1 95.19 70 VAL A N 1
ATOM 550 C CA . VAL A 1 70 ? -0.832 -1.994 -5.344 1 95.19 70 VAL A CA 1
ATOM 551 C C . VAL A 1 70 ? -2.111 -1.749 -6.141 1 95.19 70 VAL A C 1
ATOM 553 O O . VAL A 1 70 ? -3.105 -2.459 -5.965 1 95.19 70 VAL A O 1
ATOM 556 N N . ASP A 1 71 ? -2.014 -0.862 -7.004 1 93.62 71 ASP A N 1
ATOM 557 C CA . ASP A 1 71 ? -3.156 -0.552 -7.855 1 93.62 71 ASP A CA 1
ATOM 558 C C . ASP A 1 71 ? -3.568 -1.768 -8.688 1 93.62 71 ASP A C 1
ATOM 560 O O . ASP A 1 71 ? -4.762 -2.043 -8.844 1 93.62 7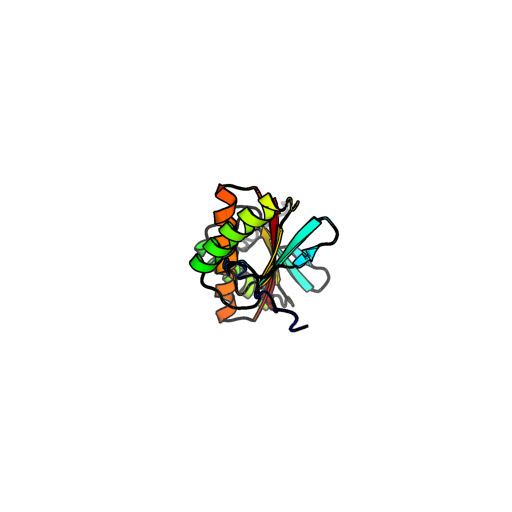1 ASP A O 1
ATOM 564 N N . ALA A 1 72 ? -2.6 -2.34 -9.188 1 94.06 72 ALA A N 1
ATOM 565 C CA . ALA A 1 72 ? -2.854 -3.514 -10.016 1 94.06 72 ALA A CA 1
ATOM 566 C C . ALA A 1 72 ? -3.492 -4.637 -9.203 1 94.06 72 ALA A C 1
ATOM 568 O O . ALA A 1 72 ? -4.395 -5.324 -9.688 1 94.06 72 ALA A O 1
ATOM 569 N N . ALA A 1 73 ? -2.992 -4.82 -7.969 1 94.38 73 ALA A N 1
ATOM 570 C CA . ALA A 1 73 ? -3.559 -5.832 -7.078 1 94.38 73 ALA A CA 1
ATOM 571 C C . ALA A 1 73 ? -5.02 -5.527 -6.766 1 94.38 73 ALA A C 1
ATOM 573 O O . ALA A 1 73 ? -5.863 -6.43 -6.762 1 94.38 73 ALA A O 1
ATOM 574 N N . VAL A 1 74 ? -5.289 -4.289 -6.504 1 92.06 74 VAL A N 1
ATOM 575 C CA . VAL A 1 74 ? -6.645 -3.869 -6.156 1 92.06 74 VAL A CA 1
ATOM 576 C C . VAL A 1 74 ? -7.586 -4.152 -7.324 1 92.06 74 VAL A C 1
ATOM 578 O O . VAL A 1 74 ? -8.75 -4.512 -7.121 1 92.06 74 VAL A O 1
ATOM 581 N N . LYS A 1 75 ? -7.09 -4.043 -8.484 1 90.06 75 LYS A N 1
ATOM 582 C CA . LYS A 1 75 ? -7.898 -4.328 -9.664 1 90.06 75 LYS A CA 1
ATOM 583 C C . LYS A 1 75 ? -8.344 -5.785 -9.688 1 90.06 75 LYS A C 1
ATOM 585 O O . LYS A 1 75 ? -9.422 -6.102 -10.195 1 90.06 75 LYS A O 1
ATOM 590 N N . VAL A 1 76 ? -7.527 -6.637 -9.18 1 86.12 76 VAL A N 1
ATOM 591 C CA . VAL A 1 76 ? -7.871 -8.055 -9.148 1 86.12 76 VAL A CA 1
ATOM 592 C C . VAL A 1 76 ? -9.039 -8.281 -8.188 1 86.12 76 VAL A C 1
ATOM 594 O O . VAL A 1 76 ? -9.797 -9.242 -8.336 1 86.12 76 VAL A O 1
ATOM 597 N N . SER A 1 77 ? -9.148 -7.336 -7.289 1 82 77 SER A N 1
ATOM 598 C CA . SER A 1 77 ? -10.219 -7.418 -6.301 1 82 77 SER A CA 1
ATOM 599 C C . SER A 1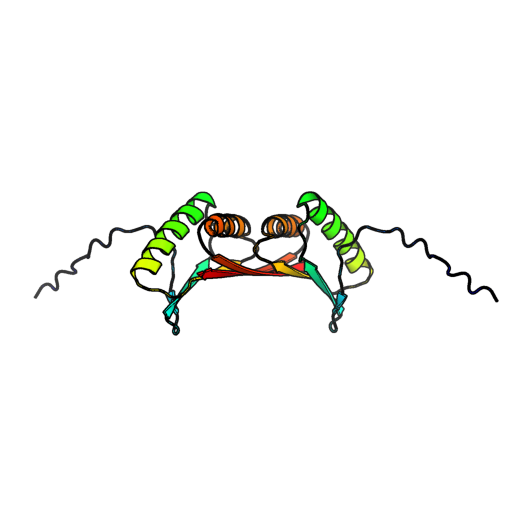 77 ? -11.586 -7.332 -6.961 1 82 77 SER A C 1
ATOM 601 O O . SER A 1 77 ? -12.609 -7.621 -6.332 1 82 77 SER A O 1
ATOM 603 N N . TYR A 1 78 ? -11.68 -6.938 -8.094 1 83.25 78 TYR A N 1
ATOM 604 C CA . TYR A 1 78 ? -12.953 -6.832 -8.789 1 83.25 78 TYR A CA 1
ATOM 605 C C . TYR A 1 78 ? -13.617 -8.195 -8.922 1 83.25 78 TYR A C 1
ATOM 607 O O . TYR A 1 78 ? -14.836 -8.289 -9.086 1 83.25 78 TYR A O 1
ATOM 615 N N . VAL A 1 79 ? -12.852 -9.289 -8.789 1 81.62 79 VAL A N 1
ATOM 616 C CA . VAL A 1 79 ? -13.398 -10.625 -9 1 81.62 79 VAL A CA 1
ATOM 617 C C . VAL A 1 79 ? -13.18 -11.477 -7.746 1 81.62 79 VAL A C 1
ATOM 619 O O . VAL A 1 79 ? -13.758 -12.555 -7.609 1 81.62 79 VAL A O 1
ATOM 622 N N . ILE A 1 80 ? -12.352 -11.055 -6.867 1 87.38 80 ILE A N 1
ATOM 623 C CA . ILE A 1 80 ? -12.062 -11.797 -5.645 1 87.38 80 ILE A CA 1
ATOM 624 C C . ILE A 1 80 ? -12 -10.836 -4.461 1 87.38 80 ILE A C 1
ATOM 626 O O . ILE A 1 80 ? -11.93 -9.617 -4.641 1 87.38 80 ILE A O 1
ATOM 630 N N . LEU A 1 81 ? -11.938 -11.367 -3.25 1 90.94 81 LEU A N 1
ATOM 631 C CA . LEU A 1 81 ? -11.898 -10.539 -2.049 1 90.94 81 LEU A CA 1
ATOM 632 C C . LEU A 1 81 ? -10.461 -10.188 -1.677 1 90.94 81 LEU A C 1
ATOM 634 O O . LEU A 1 81 ? -9.57 -11.039 -1.772 1 90.94 81 LEU A O 1
ATOM 638 N N . LEU A 1 82 ? -10.234 -8.93 -1.419 1 93.62 82 LEU A N 1
ATOM 639 C CA . LEU A 1 82 ? -8.906 -8.469 -1.039 1 93.62 82 LEU A CA 1
ATOM 640 C C . LEU A 1 82 ? -8.969 -7.59 0.206 1 93.62 82 LEU A C 1
ATOM 642 O O . LEU A 1 82 ? -9.938 -6.855 0.405 1 93.62 82 LEU 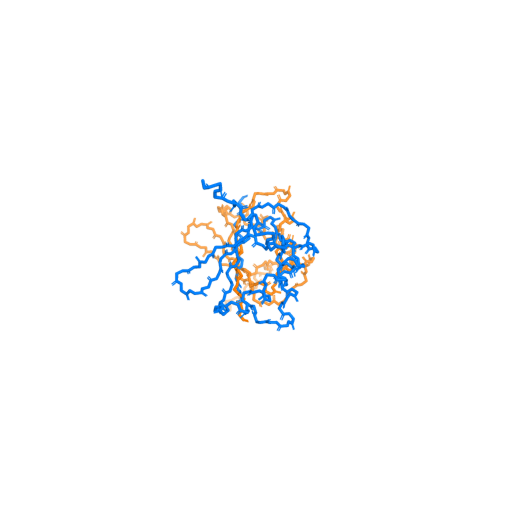A O 1
ATOM 646 N N . SER A 1 83 ? -8.039 -7.73 1.074 1 95.31 83 SER A N 1
ATOM 647 C CA . SER A 1 83 ? -7.863 -6.867 2.238 1 95.31 83 SER A CA 1
ATOM 648 C C . SER A 1 83 ? -6.387 -6.586 2.502 1 95.31 83 SER A C 1
ATOM 650 O O . SER A 1 83 ? -5.512 -7.242 1.935 1 95.31 83 SER A O 1
ATOM 652 N N . GLY A 1 84 ? -6.199 -5.5 3.312 1 96.19 84 GLY A N 1
ATOM 653 C CA . GLY A 1 84 ? -4.82 -5.203 3.67 1 96.19 84 GLY A CA 1
ATOM 654 C C . GLY A 1 84 ? -4.598 -3.746 4.031 1 96.19 84 GLY A C 1
ATOM 655 O O . GLY A 1 84 ? -5.523 -2.936 3.961 1 96.19 84 GLY A O 1
ATOM 656 N N . ASP A 1 85 ? -3.416 -3.529 4.43 1 97.19 85 ASP A N 1
ATOM 657 C CA . ASP A 1 85 ? -3.031 -2.18 4.836 1 97.19 85 ASP A CA 1
ATOM 658 C C . ASP A 1 85 ? -1.631 -1.835 4.332 1 97.19 85 ASP A C 1
ATOM 660 O O . ASP A 1 85 ? -0.789 -2.721 4.168 1 97.19 85 ASP A O 1
ATOM 664 N N . CYS A 1 86 ? -1.49 -0.552 4.129 1 97.19 86 CYS A N 1
ATOM 665 C CA . CYS A 1 86 ? -0.171 -0.003 3.838 1 97.19 86 CYS A CA 1
ATOM 666 C C . CYS A 1 86 ? 0.298 0.913 4.961 1 97.19 86 CYS A C 1
ATOM 668 O O . CYS A 1 86 ? -0.483 1.708 5.488 1 97.19 86 CYS A O 1
ATOM 670 N N . TRP A 1 87 ? 1.513 0.793 5.289 1 96.69 87 TRP A N 1
ATOM 671 C CA . TRP A 1 87 ? 2.158 1.635 6.293 1 96.69 87 TRP A CA 1
ATOM 672 C C . TRP A 1 87 ? 3.305 2.432 5.68 1 96.69 87 TRP A C 1
ATOM 674 O O . TRP A 1 87 ? 4.234 1.855 5.109 1 96.69 87 TRP A O 1
ATOM 684 N N . ILE A 1 88 ? 3.166 3.688 5.828 1 96.56 88 ILE A N 1
ATOM 685 C CA . ILE A 1 88 ? 4.16 4.578 5.242 1 96.56 88 ILE A CA 1
ATOM 686 C C . ILE A 1 88 ? 4.836 5.395 6.344 1 96.56 88 ILE A C 1
ATOM 688 O O . ILE A 1 88 ? 4.16 5.949 7.215 1 96.56 88 ILE A O 1
ATOM 692 N N . ASN A 1 89 ? 6.113 5.449 6.348 1 95.62 89 ASN A N 1
ATOM 693 C CA . ASN A 1 89 ? 6.906 6.277 7.254 1 95.62 8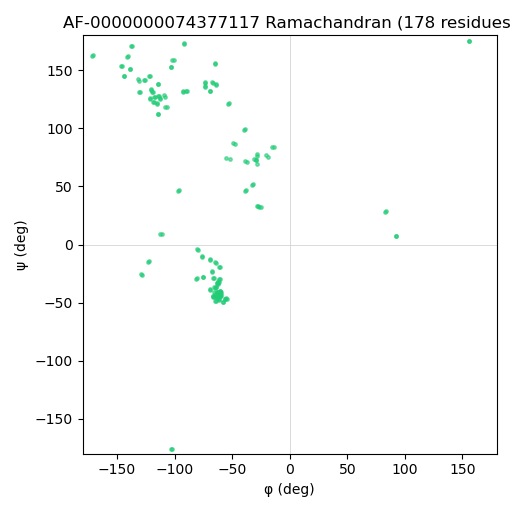9 ASN A CA 1
ATOM 694 C C . ASN A 1 89 ? 7.629 7.391 6.504 1 95.62 89 ASN A C 1
ATOM 696 O O . ASN A 1 89 ? 8.383 7.129 5.562 1 95.62 89 ASN A O 1
ATOM 700 N N . ILE A 1 90 ? 7.391 8.602 6.961 1 93.62 90 ILE A N 1
ATOM 701 C CA . ILE A 1 90 ? 8.016 9.742 6.309 1 93.62 90 ILE A CA 1
ATOM 702 C C . ILE A 1 90 ? 8.883 10.5 7.309 1 93.62 90 ILE A C 1
ATOM 704 O O . ILE A 1 90 ? 8.453 10.773 8.43 1 93.62 90 ILE A O 1
ATOM 708 N N . TRP A 1 91 ? 10.078 10.828 6.883 1 89.44 91 TRP A N 1
ATOM 709 C CA . TRP A 1 91 ? 10.977 11.586 7.754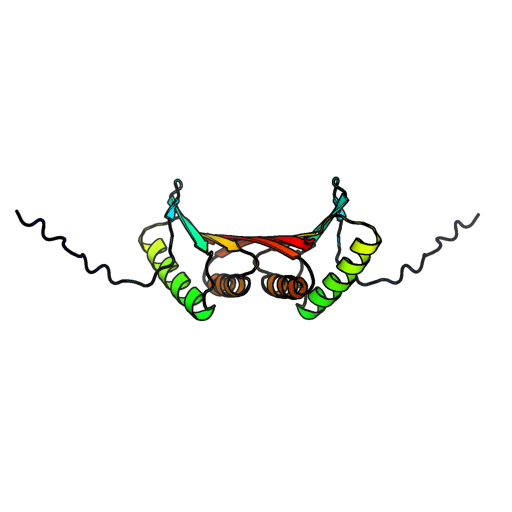 1 89.44 91 TRP A CA 1
ATOM 710 C C . TRP A 1 91 ? 11.859 12.516 6.938 1 89.44 91 TRP A C 1
ATOM 712 O O . TRP A 1 91 ? 12.094 12.289 5.75 1 89.44 91 TRP A O 1
ATOM 722 N N . MET B 1 1 ? -18.594 36.688 33.5 1 34.06 1 MET B N 1
ATOM 723 C CA . MET B 1 1 ? -17.312 36.562 32.812 1 34.06 1 MET B CA 1
ATOM 724 C C . MET B 1 1 ? -17.453 35.75 31.562 1 34.06 1 MET B C 1
ATOM 726 O O . MET B 1 1 ? -17.781 34.562 31.625 1 34.06 1 MET B O 1
ATOM 730 N N . ASP B 1 2 ? -18.047 36.312 30.578 1 36.75 2 ASP B N 1
ATOM 731 C CA . ASP B 1 2 ? -18.391 35.688 29.297 1 36.75 2 ASP B CA 1
ATOM 732 C C . ASP B 1 2 ? -17.156 35.094 28.641 1 36.75 2 ASP B C 1
ATOM 734 O O . ASP B 1 2 ? -16.141 35.75 28.484 1 36.75 2 ASP B O 1
ATOM 738 N N . GLN B 1 3 ? -16.641 33.938 29.156 1 37.78 3 GLN B N 1
ATOM 739 C CA . GLN B 1 3 ? -15.461 33.281 28.609 1 37.78 3 GLN B CA 1
ATOM 740 C C . GLN B 1 3 ? -15.438 33.344 27.094 1 37.78 3 GLN B C 1
ATOM 742 O O . GLN B 1 3 ? -16.391 32.938 26.438 1 37.78 3 GLN B O 1
ATOM 747 N N . GLY B 1 4 ? -15.172 34.594 26.5 1 38.81 4 GLY B N 1
ATOM 748 C CA . GLY B 1 4 ? -14.914 34.781 25.078 1 38.81 4 GLY B CA 1
ATOM 749 C C . GLY B 1 4 ? -14.273 33.562 24.422 1 38.81 4 GLY B C 1
ATOM 750 O O . GLY B 1 4 ? -13.18 33.156 24.797 1 38.81 4 GLY B O 1
ATOM 751 N N . THR B 1 5 ? -15.055 32.5 24.234 1 43.91 5 THR B N 1
ATOM 752 C CA . THR B 1 5 ? -14.656 31.438 23.344 1 43.91 5 THR B CA 1
ATOM 753 C C . THR B 1 5 ? -13.82 31.969 22.172 1 43.91 5 THR B C 1
ATOM 755 O O . THR B 1 5 ? -14.312 32.75 21.359 1 43.91 5 THR B O 1
ATOM 758 N N . THR B 1 6 ? -12.742 32.75 22.453 1 40.72 6 THR B N 1
ATOM 759 C CA . THR B 1 6 ? -11.766 33.031 21.406 1 40.72 6 THR B CA 1
ATOM 760 C C . THR B 1 6 ? -11.719 31.891 20.391 1 40.72 6 THR B C 1
ATOM 762 O O . THR B 1 6 ? -11.438 30.75 20.766 1 40.72 6 THR B O 1
ATOM 765 N N . GLU B 1 7 ? -12.758 31.75 19.625 1 41.03 7 GLU B N 1
ATOM 766 C CA . GLU B 1 7 ? -12.688 31 18.375 1 41.03 7 GLU B CA 1
ATOM 767 C C . GLU B 1 7 ? -11.359 31.234 17.672 1 41.03 7 GLU B C 1
ATOM 769 O O . GLU B 1 7 ? -11.086 32.344 17.188 1 41.03 7 GLU B O 1
ATOM 774 N N . ASN B 1 8 ? -10.188 31.156 18.375 1 41.09 8 ASN B N 1
ATOM 775 C CA . ASN B 1 8 ? -8.93 31.141 17.641 1 41.09 8 ASN B CA 1
ATOM 776 C C . ASN B 1 8 ? -9.133 30.75 16.188 1 41.09 8 ASN B C 1
ATOM 778 O O . ASN B 1 8 ? -9.648 29.656 15.898 1 41.09 8 ASN B O 1
ATOM 782 N N . GLY B 1 9 ? -9.609 31.578 15.414 1 41.66 9 GLY B N 1
ATOM 783 C CA . GLY B 1 9 ? -9.602 31.453 13.961 1 41.66 9 GLY B CA 1
ATOM 784 C C . GLY B 1 9 ? -8.477 30.578 13.445 1 41.66 9 GLY B C 1
ATOM 785 O O . GLY B 1 9 ? -7.445 31.078 13.008 1 41.66 9 GLY B O 1
ATOM 786 N N . VAL B 1 10 ? -8.039 29.578 14.125 1 44.72 10 VAL B N 1
ATOM 787 C CA . VAL B 1 10 ? -7.113 28.578 13.586 1 44.72 10 VAL B CA 1
ATOM 788 C C . VAL B 1 10 ? -7.305 28.453 12.078 1 44.72 10 VAL B C 1
ATOM 790 O O . VAL B 1 10 ? -8.414 28.203 11.609 1 44.72 10 VAL B O 1
ATOM 793 N N . GLU B 1 11 ? -6.848 29.344 11.219 1 46.75 11 GLU B N 1
ATOM 794 C CA . GLU B 1 11 ? -6.746 29.125 9.773 1 46.75 11 GLU B CA 1
ATOM 795 C C . GLU B 1 11 ? -6.902 27.656 9.422 1 46.75 11 GLU B C 1
ATOM 797 O O . GLU B 1 11 ? -6.285 26.797 10.047 1 46.75 11 GLU B O 1
ATOM 802 N N . ASN B 1 12 ? -8.094 27.203 9.305 1 51.94 12 ASN B N 1
ATOM 803 C CA . ASN B 1 12 ? -8.523 25.875 8.875 1 51.94 12 ASN B CA 1
ATOM 804 C C . ASN B 1 12 ? -7.504 25.25 7.934 1 51.94 12 ASN B C 1
ATOM 806 O O . ASN B 1 12 ? -7.598 25.406 6.715 1 51.94 12 ASN B O 1
ATOM 810 N N . VAL B 1 13 ? -6.215 25.578 8.172 1 61.97 13 VAL B N 1
ATOM 811 C CA . VAL B 1 13 ? -5.262 24.906 7.297 1 61.97 13 VAL B CA 1
ATOM 812 C C . VAL B 1 13 ? -5.699 23.453 7.082 1 61.97 13 VAL B C 1
ATOM 814 O O . VAL B 1 13 ? -5.926 22.719 8.047 1 61.97 13 VAL B O 1
ATOM 817 N N . GLN B 1 14 ? -6.324 23.312 5.965 1 78.25 14 GLN B N 1
ATOM 818 C CA . GLN B 1 14 ? -6.73 21.969 5.602 1 78.25 14 GLN B CA 1
ATOM 819 C C . GLN B 1 14 ? -5.586 20.969 5.789 1 78.25 14 GLN B C 1
ATOM 821 O O . GLN B 1 14 ? -4.535 21.109 5.152 1 78.25 14 GLN B O 1
ATOM 826 N N . ARG B 1 15 ? -5.461 20.438 7.004 1 86.38 15 ARG B N 1
ATOM 827 C CA . ARG B 1 15 ? -4.461 19.422 7.305 1 86.38 15 ARG B CA 1
ATOM 828 C C . ARG B 1 15 ? -5.094 18.031 7.359 1 86.38 15 ARG B C 1
ATOM 830 O O . ARG B 1 15 ? -6.312 17.906 7.504 1 86.38 15 ARG B O 1
ATOM 837 N N . LEU B 1 16 ? -4.164 17.094 7.184 1 93.75 16 LEU B N 1
ATOM 838 C CA . LEU B 1 16 ? -4.621 15.719 7.355 1 93.75 16 LEU B CA 1
ATOM 839 C C . LEU B 1 16 ? -4.953 15.438 8.82 1 93.75 16 LEU B C 1
ATOM 841 O O . LEU B 1 16 ? -4.246 15.891 9.719 1 93.75 16 LEU B O 1
ATOM 845 N N . PRO B 1 17 ? -6.074 14.867 9.008 1 92.5 17 PRO B N 1
ATOM 846 C CA . PRO B 1 17 ? -6.324 14.422 10.383 1 92.5 17 PRO B CA 1
ATOM 847 C C . PRO B 1 17 ? -5.207 13.547 10.93 1 92.5 17 PRO B C 1
ATOM 849 O O . PRO B 1 17 ? -4.848 12.539 10.32 1 92.5 17 PRO B O 1
ATOM 852 N N . ALA B 1 18 ? -4.602 13.992 12.062 1 95.06 18 ALA B N 1
ATOM 853 C CA . ALA B 1 18 ? -3.455 13.266 12.602 1 95.06 18 ALA B CA 1
ATOM 854 C C . ALA B 1 18 ? -3.428 13.344 14.125 1 95.06 18 ALA B C 1
ATOM 856 O O . ALA B 1 18 ? -4.098 14.188 14.719 1 95.06 18 ALA B O 1
ATOM 857 N N . THR B 1 19 ? -2.844 12.383 14.734 1 95.75 19 THR B N 1
ATOM 858 C CA . THR B 1 19 ? -2.656 12.352 16.172 1 95.75 19 THR B CA 1
ATOM 859 C C . THR B 1 19 ? -1.174 12.258 16.531 1 95.75 19 THR B C 1
ATOM 861 O O . THR B 1 19 ? -0.415 11.562 15.852 1 95.75 19 THR B O 1
ATOM 864 N N . ASP B 1 20 ? -0.81 12.906 17.625 1 94.75 20 ASP B N 1
ATOM 865 C CA . ASP B 1 20 ? 0.573 12.82 18.078 1 94.75 20 ASP B CA 1
ATOM 866 C C . ASP B 1 20 ? 0.867 11.453 18.703 1 94.75 20 ASP B C 1
ATOM 868 O O . ASP B 1 20 ? 0.039 10.906 19.422 1 94.75 20 ASP B O 1
ATOM 872 N N . ASP B 1 21 ? 1.968 11.016 18.297 1 92.81 21 ASP B N 1
ATOM 873 C CA . ASP B 1 21 ? 2.361 9.766 18.953 1 92.81 21 ASP B CA 1
ATOM 874 C C . ASP B 1 21 ? 3.213 10.031 20.188 1 92.81 21 ASP B C 1
ATOM 876 O O . ASP B 1 21 ? 3.518 11.188 20.5 1 92.81 21 ASP B O 1
ATOM 880 N N . GLU B 1 22 ? 3.531 8.977 20.984 1 92.5 22 GLU B N 1
ATOM 881 C CA . GLU B 1 22 ? 4.227 9.125 22.25 1 92.5 22 GLU B CA 1
ATOM 882 C C . GLU B 1 22 ? 5.73 9.297 22.047 1 92.5 22 GLU B C 1
ATOM 884 O O . GLU B 1 22 ? 6.457 9.625 22.984 1 92.5 22 GLU B O 1
ATOM 889 N N . PHE B 1 23 ? 6.191 9.203 20.891 1 92.38 23 PHE B N 1
ATOM 890 C CA . PHE B 1 23 ? 7.617 9.25 20.594 1 92.38 23 PHE B CA 1
ATOM 891 C C . PHE B 1 23 ? 7.973 10.531 19.844 1 92.38 23 PHE B C 1
ATOM 893 O O . PHE B 1 23 ? 9.062 10.641 19.266 1 92.38 23 PHE B O 1
ATOM 900 N N . GLY B 1 24 ? 6.984 11.484 19.75 1 94.94 24 GLY B N 1
ATOM 901 C CA . GLY B 1 24 ? 7.242 12.766 19.125 1 94.94 24 GLY B CA 1
ATOM 902 C C . GLY B 1 24 ? 6.906 12.781 17.641 1 94.94 24 GLY B C 1
ATOM 903 O O . GLY B 1 24 ? 7.297 13.695 16.922 1 94.94 24 GLY B O 1
ATOM 904 N N . GLY B 1 25 ? 6.305 11.727 17.172 1 96.25 25 GLY B N 1
ATOM 905 C CA . GLY B 1 25 ? 5.852 11.664 15.797 1 96.25 25 GLY B CA 1
ATOM 906 C C . GLY B 1 25 ? 4.359 11.883 15.648 1 96.25 25 GLY B C 1
ATOM 907 O O . GLY B 1 25 ? 3.695 12.328 16.578 1 96.25 25 GLY B O 1
ATOM 908 N N . VAL B 1 26 ? 3.918 11.734 14.391 1 96.81 26 VAL B N 1
ATOM 909 C CA . VAL B 1 26 ? 2.512 11.945 14.07 1 96.81 26 VAL B CA 1
ATOM 910 C C . VAL B 1 26 ? 1.956 10.719 13.352 1 96.81 26 VAL B C 1
ATOM 912 O O . VAL B 1 26 ? 2.637 10.117 12.516 1 96.81 26 VAL B O 1
ATOM 915 N N . VAL B 1 27 ? 0.761 10.367 13.656 1 96.88 27 VAL B N 1
ATOM 916 C CA . VAL B 1 27 ? 0.099 9.227 13.031 1 96.88 27 VAL B CA 1
ATOM 917 C C . VAL B 1 27 ? -1.13 9.695 12.258 1 96.88 27 VAL B C 1
ATOM 919 O O . VAL B 1 27 ? -1.966 10.43 12.797 1 96.88 27 VAL B O 1
ATOM 922 N N . VAL B 1 28 ? -1.143 9.289 10.992 1 96.81 28 VAL B N 1
ATOM 923 C CA . VAL B 1 28 ? -2.268 9.609 10.117 1 96.81 28 VAL B CA 1
ATOM 924 C C . VAL B 1 28 ? -2.982 8.328 9.703 1 96.81 28 VAL B C 1
ATOM 926 O O . VAL B 1 28 ? -2.383 7.453 9.07 1 96.81 28 VAL B O 1
ATOM 929 N N . GLU B 1 29 ? -4.23 8.203 9.984 1 96.69 29 GLU B N 1
ATOM 930 C CA . GLU B 1 29 ? -5.027 7.055 9.562 1 96.69 29 GLU B CA 1
ATOM 931 C C . GLU B 1 29 ? -6.117 7.469 8.57 1 96.69 29 GLU B C 1
ATOM 933 O O . GLU B 1 29 ? -7.062 8.164 8.945 1 96.69 29 GLU B O 1
ATOM 938 N N . MET B 1 30 ? -5.914 6.977 7.34 1 96.12 30 MET B N 1
ATOM 939 C CA . MET B 1 30 ? -6.91 7.277 6.316 1 96.12 30 MET B CA 1
ATOM 940 C C . MET B 1 30 ? -7.965 6.176 6.242 1 96.12 30 MET B C 1
ATOM 942 O O . MET B 1 30 ? -7.625 4.992 6.18 1 96.12 30 MET B O 1
ATOM 946 N N . LYS B 1 31 ? -9.258 6.559 6.23 1 92.44 31 LYS B N 1
ATOM 947 C CA . LYS B 1 31 ? -10.344 5.59 6.16 1 92.44 31 LYS B CA 1
ATOM 948 C C . LYS B 1 31 ? -11.328 5.949 5.047 1 92.44 31 LYS B C 1
ATOM 950 O O . LYS B 1 31 ? -11.961 5.066 4.465 1 92.44 31 LYS B O 1
ATOM 955 N N . GLU B 1 32 ? -11.336 7.211 4.758 1 91.38 32 GLU B N 1
ATOM 956 C CA . GLU B 1 32 ? -12.305 7.691 3.775 1 91.38 32 GLU B CA 1
ATOM 957 C C . GLU B 1 32 ? -11.641 7.945 2.424 1 91.38 32 GLU B C 1
ATOM 959 O O . GLU B 1 32 ? -10.445 8.242 2.359 1 91.38 32 GLU B O 1
ATOM 964 N N . HIS B 1 33 ? -12.492 7.812 1.478 1 92.62 33 HIS B N 1
ATOM 965 C CA . HIS B 1 33 ? -12.008 8.109 0.134 1 92.62 33 HIS B CA 1
ATOM 966 C C . HIS B 1 33 ? -11.609 9.57 -0.002 1 92.62 33 HIS B C 1
ATOM 968 O O . HIS B 1 33 ? -12.25 10.445 0.587 1 92.62 33 HIS B O 1
ATOM 974 N N . MET B 1 34 ? -10.523 9.789 -0.644 1 94.25 34 MET B N 1
ATOM 975 C CA . MET B 1 34 ? -10.031 11.133 -0.925 1 94.25 34 MET B CA 1
ATOM 976 C C . MET B 1 34 ? -9.367 11.195 -2.295 1 94.25 34 MET B C 1
ATOM 978 O O . MET B 1 34 ? -8.758 10.219 -2.74 1 94.25 34 MET B O 1
ATOM 982 N N . ASP B 1 35 ? -9.586 12.383 -2.889 1 95.44 35 ASP B N 1
ATOM 983 C CA . ASP B 1 35 ? -8.922 12.578 -4.172 1 95.44 35 ASP B CA 1
ATOM 984 C C . ASP B 1 35 ? -7.402 12.641 -4.004 1 95.44 35 ASP B C 1
ATOM 986 O O . ASP B 1 35 ? -6.902 13.273 -3.074 1 95.44 35 ASP B O 1
ATOM 990 N N . SER B 1 36 ? -6.723 12.008 -4.918 1 94.62 36 SER B N 1
ATOM 991 C CA . SER B 1 36 ? -5.27 11.898 -4.828 1 94.62 36 SER B CA 1
ATOM 992 C C . SER B 1 36 ? -4.609 13.273 -4.82 1 94.62 36 SER B C 1
ATOM 994 O O . SER B 1 36 ? -3.646 13.5 -4.082 1 94.62 36 SER B O 1
ATOM 996 N N . GLU B 1 37 ? -5.109 14.133 -5.625 1 95.19 37 GLU B N 1
ATOM 997 C CA . GLU B 1 37 ? -4.52 15.469 -5.699 1 95.19 37 GLU B CA 1
ATOM 998 C C . GLU B 1 37 ? -4.781 16.266 -4.418 1 95.19 37 GLU B C 1
ATOM 1000 O O . GLU B 1 37 ? -3.91 17 -3.947 1 95.19 37 GLU B O 1
ATOM 1005 N N . VAL B 1 38 ? -5.961 16.047 -3.943 1 94.75 38 VAL B N 1
ATOM 1006 C CA . VAL B 1 38 ? -6.312 16.703 -2.689 1 94.75 38 VAL B CA 1
ATOM 1007 C C . VAL B 1 38 ? -5.438 16.172 -1.56 1 94.75 38 VAL B C 1
ATOM 1009 O O . VAL B 1 38 ? -4.867 16.938 -0.785 1 94.75 38 VAL B O 1
ATOM 1012 N N . PHE B 1 39 ? -5.336 14.867 -1.465 1 96.38 39 PHE B N 1
ATOM 1013 C CA . PHE B 1 39 ? -4.492 14.219 -0.469 1 96.38 39 PHE B CA 1
ATOM 1014 C C . PHE B 1 39 ? -3.051 14.711 -0.583 1 96.38 39 PHE B C 1
ATOM 1016 O O . PHE B 1 39 ? -2.412 15.016 0.427 1 96.38 39 PHE B O 1
ATOM 1023 N N . HIS B 1 40 ? -2.568 14.742 -1.77 1 94.81 40 HIS B N 1
ATOM 1024 C CA . HIS B 1 40 ? -1.203 15.203 -2.008 1 94.81 40 HIS B CA 1
ATOM 1025 C C . HIS B 1 40 ? -0.979 16.594 -1.427 1 94.81 40 HIS B C 1
ATOM 1027 O O . HIS B 1 40 ? 0.008 16.828 -0.725 1 94.81 40 HIS B O 1
ATOM 1033 N N . THR B 1 41 ? -1.864 17.453 -1.677 1 94.5 41 THR B N 1
ATOM 1034 C CA . THR B 1 41 ? -1.762 18.844 -1.211 1 94.5 41 THR B CA 1
ATOM 1035 C C . THR B 1 41 ? -1.833 18.906 0.312 1 94.5 41 THR B C 1
ATOM 1037 O O . THR B 1 41 ? -1.023 19.578 0.95 1 94.5 41 THR B O 1
ATOM 1040 N N . LEU B 1 42 ? -2.777 18.156 0.844 1 95 42 LEU B N 1
ATOM 1041 C CA . LEU B 1 42 ? -2.951 18.141 2.291 1 95 42 LEU B CA 1
ATOM 1042 C C . LEU B 1 42 ? -1.732 17.547 2.982 1 95 42 LEU B C 1
ATOM 1044 O O . LEU B 1 42 ? -1.291 18.031 4.02 1 95 42 LEU B O 1
ATOM 1048 N N . LEU B 1 43 ? -1.23 16.5 2.436 1 95.5 43 LEU B N 1
ATOM 1049 C CA . LEU B 1 43 ? -0.053 15.859 3.004 1 95.5 43 LEU B CA 1
ATOM 1050 C C . LEU B 1 43 ? 1.147 16.797 2.984 1 95.5 43 LEU B C 1
ATOM 1052 O O . LEU B 1 43 ? 1.843 16.953 3.99 1 95.5 43 LEU B O 1
ATOM 1056 N N . LYS B 1 44 ? 1.35 17.438 1.854 1 93.19 44 LYS B N 1
ATOM 1057 C CA . LYS B 1 44 ? 2.457 18.391 1.724 1 93.19 44 LYS B CA 1
ATOM 1058 C C . LYS B 1 44 ? 2.357 19.5 2.764 1 93.19 44 LYS B C 1
ATOM 1060 O O . LYS B 1 44 ? 3.344 19.828 3.426 1 93.19 44 LYS B O 1
ATOM 1065 N N . THR B 1 45 ? 1.233 20.062 2.863 1 93.62 45 THR B N 1
ATOM 1066 C CA . THR B 1 45 ? 0.998 21.125 3.826 1 93.62 45 THR B CA 1
ATOM 1067 C C . THR B 1 45 ? 1.208 20.625 5.254 1 93.62 45 THR B C 1
ATOM 1069 O O . THR B 1 45 ? 1.865 21.281 6.059 1 93.62 45 THR B O 1
ATOM 1072 N N . SER B 1 46 ? 0.625 19.484 5.547 1 94.94 46 SER B N 1
ATOM 1073 C CA . SER B 1 46 ? 0.752 18.906 6.875 1 94.94 46 SER B CA 1
ATOM 1074 C C . SER B 1 46 ? 2.211 18.609 7.215 1 94.94 46 SER B C 1
ATOM 1076 O O . SER B 1 46 ? 2.656 18.875 8.336 1 94.94 46 SER B O 1
ATOM 1078 N N . MET B 1 47 ? 2.916 18.125 6.215 1 92.94 47 MET B N 1
ATOM 1079 C CA . MET B 1 47 ? 4.328 17.828 6.43 1 92.94 47 MET B CA 1
ATOM 1080 C C . MET B 1 47 ? 5.102 19.078 6.816 1 92.94 47 MET B C 1
ATOM 1082 O O . MET B 1 47 ? 5.953 19.031 7.707 1 92.94 47 MET B O 1
ATOM 1086 N N . SER B 1 48 ? 4.848 20.156 6.168 1 91.94 48 SER B N 1
ATOM 1087 C CA . SER B 1 48 ? 5.5 21.422 6.48 1 91.94 48 SER B CA 1
ATOM 1088 C C . SER B 1 48 ? 5.188 21.875 7.902 1 91.94 48 SER B C 1
ATOM 1090 O O . SER B 1 48 ? 6.074 22.344 8.625 1 91.94 48 SER B O 1
ATOM 1092 N N . GLN B 1 49 ? 4.012 21.703 8.234 1 93.56 49 GLN B N 1
ATOM 1093 C CA . GLN B 1 49 ? 3.586 22.094 9.57 1 93.56 49 GLN B CA 1
ATOM 1094 C C . GLN B 1 49 ? 4.25 21.234 10.641 1 93.56 49 GLN B C 1
ATOM 1096 O O . GLN B 1 49 ? 4.703 21.75 11.672 1 93.56 49 GLN B O 1
ATOM 1101 N N . TRP B 1 50 ? 4.281 19.984 10.422 1 94 50 TRP B N 1
ATOM 1102 C CA . TRP B 1 50 ? 4.879 19.078 11.398 1 94 50 TRP B CA 1
ATOM 1103 C C . TRP B 1 50 ? 6.375 19.328 11.531 1 94 50 TRP B C 1
ATOM 1105 O O . TRP B 1 50 ? 6.938 19.188 12.617 1 94 50 TRP B O 1
ATOM 1115 N N . LYS B 1 51 ? 6.984 19.641 10.469 1 91.12 51 LYS B N 1
ATOM 1116 C CA . LYS B 1 51 ? 8.398 20 10.508 1 91.12 51 LYS B CA 1
ATOM 1117 C C . LYS B 1 51 ? 8.633 21.219 11.383 1 91.12 51 LYS B C 1
ATOM 1119 O O . LYS B 1 51 ? 9.555 21.25 12.203 1 91.12 51 LYS B O 1
ATOM 1124 N N . LEU B 1 52 ? 7.844 22.188 11.258 1 92.56 52 LEU B N 1
ATOM 1125 C CA . LEU B 1 52 ? 7.938 23.406 12.047 1 92.56 52 LEU B CA 1
ATOM 1126 C C . LEU B 1 52 ? 7.707 23.125 13.531 1 92.56 52 LEU B C 1
ATOM 1128 O O . LEU B 1 52 ? 8.32 23.75 14.391 1 92.56 52 LEU B O 1
ATOM 1132 N N . GLN B 1 53 ? 6.785 22.188 13.766 1 93.62 53 GLN B N 1
ATOM 1133 C CA . GLN B 1 53 ? 6.457 21.812 15.141 1 93.62 53 GLN B CA 1
ATOM 1134 C C . GLN B 1 53 ? 7.539 20.922 15.742 1 93.62 53 GLN B C 1
ATOM 1136 O O . GLN B 1 53 ? 7.484 20.578 16.922 1 93.62 53 GLN B O 1
ATOM 1141 N N . GLY B 1 54 ? 8.477 20.469 14.859 1 93.94 54 GLY B N 1
ATOM 1142 C CA . GLY B 1 54 ? 9.586 19.656 15.344 1 93.94 54 GLY B CA 1
ATOM 1143 C C . GLY B 1 54 ? 9.234 18.188 15.492 1 93.94 54 GLY B C 1
ATOM 1144 O O . GLY B 1 54 ? 9.758 17.5 16.375 1 93.94 54 GLY B O 1
ATOM 1145 N N . LYS B 1 55 ? 8.281 17.734 14.688 1 94.56 55 LYS B N 1
ATOM 1146 C CA . LYS B 1 55 ? 7.895 16.328 14.727 1 94.56 55 LYS B CA 1
ATOM 1147 C C . LYS B 1 55 ? 8.961 15.445 14.086 1 94.56 55 LYS B C 1
ATOM 1149 O O . LYS B 1 55 ? 9.539 15.797 13.062 1 94.56 55 LYS B O 1
ATOM 1154 N N . LYS B 1 56 ? 9.266 14.281 14.633 1 92.5 56 LYS B N 1
ATOM 1155 C CA . LYS B 1 56 ? 10.375 13.414 14.242 1 92.5 56 LYS B CA 1
ATOM 1156 C C . LYS B 1 56 ? 10.008 12.578 13.023 1 92.5 56 LYS B C 1
ATOM 1158 O O . LYS B 1 56 ? 10.891 12.148 12.273 1 92.5 56 LYS B O 1
ATOM 1163 N N . GLY B 1 57 ? 8.758 12.266 12.867 1 93.75 57 GLY B N 1
ATOM 1164 C CA . GLY B 1 57 ? 8.312 11.438 11.758 1 93.75 57 GLY B CA 1
ATOM 1165 C C . GLY B 1 57 ? 6.797 11.375 11.641 1 93.75 57 GLY B C 1
ATOM 1166 O O . GLY B 1 57 ? 6.078 11.742 12.57 1 93.75 57 GLY B O 1
ATOM 1167 N N . VAL B 1 58 ? 6.43 10.953 10.477 1 95.31 58 VAL B N 1
ATOM 1168 C CA . VAL B 1 58 ? 5.004 10.805 10.188 1 95.31 58 VAL B CA 1
ATOM 1169 C C . VAL B 1 58 ? 4.707 9.359 9.805 1 95.31 58 VAL B C 1
ATOM 1171 O O . VAL B 1 58 ? 5.398 8.773 8.969 1 95.31 58 VAL B O 1
ATOM 1174 N N . TRP B 1 59 ? 3.775 8.734 10.484 1 96.56 59 TRP B N 1
ATOM 1175 C CA . TRP B 1 59 ? 3.289 7.395 10.188 1 96.56 59 TRP B CA 1
ATOM 1176 C C . TRP B 1 59 ? 1.895 7.445 9.57 1 96.56 59 TRP B C 1
ATOM 1178 O O . TRP B 1 59 ? 0.957 7.957 10.188 1 96.56 59 TRP B O 1
ATOM 1188 N N . ILE B 1 60 ? 1.823 6.965 8.375 1 97.19 60 ILE B N 1
ATOM 1189 C CA . ILE B 1 60 ? 0.529 6.996 7.703 1 97.19 60 ILE B CA 1
ATOM 1190 C C . ILE B 1 60 ? 0.031 5.57 7.477 1 97.19 60 ILE B C 1
ATOM 1192 O O . ILE B 1 60 ? 0.758 4.727 6.945 1 97.19 60 ILE B O 1
ATOM 1196 N N . LYS B 1 61 ? -1.122 5.34 7.883 1 97.38 61 LYS B N 1
ATOM 1197 C CA . LYS B 1 61 ? -1.786 4.062 7.637 1 97.38 61 LYS B CA 1
ATOM 1198 C C . LYS B 1 61 ? -2.906 4.215 6.613 1 97.38 61 LYS B C 1
ATOM 1200 O O . LYS B 1 61 ? -3.795 5.051 6.773 1 97.38 61 LYS B O 1
ATOM 1205 N N . LEU B 1 62 ? -2.879 3.359 5.535 1 96.81 62 LEU B N 1
ATOM 1206 C CA . LEU B 1 62 ? -3.873 3.377 4.469 1 96.81 62 LEU B CA 1
ATOM 1207 C C . LEU B 1 62 ? -4.414 1.976 4.207 1 96.81 62 LEU B C 1
ATOM 1209 O O . LEU B 1 62 ? -3.643 1.027 4.051 1 96.81 62 LEU B O 1
ATOM 1213 N N . PRO B 1 63 ? -5.746 1.887 4.152 1 96 63 PRO B N 1
ATOM 1214 C CA . PRO B 1 63 ? -6.258 0.621 3.623 1 96 63 PRO B CA 1
ATOM 1215 C C . PRO B 1 63 ? -5.887 0.402 2.156 1 96 63 PRO B C 1
ATOM 1217 O O . PRO B 1 63 ? -5.742 1.366 1.402 1 96 63 PRO B O 1
ATOM 1220 N N . ILE B 1 64 ? -5.855 -0.815 1.708 1 94.31 64 ILE B N 1
ATOM 1221 C CA . ILE B 1 64 ? -5.355 -1.154 0.381 1 94.31 64 ILE B CA 1
ATOM 1222 C C . ILE B 1 64 ? -6.281 -0.573 -0.685 1 94.31 64 ILE B C 1
ATOM 1224 O O . ILE B 1 64 ? -5.84 -0.235 -1.785 1 94.31 64 ILE B O 1
ATOM 1228 N N . TYR B 1 65 ? -7.551 -0.452 -0.31 1 91.25 65 TYR B N 1
ATOM 1229 C CA . TYR B 1 65 ? -8.5 0.037 -1.307 1 91.25 65 TYR B CA 1
ATOM 1230 C C . TYR B 1 65 ? -8.25 1.508 -1.62 1 91.25 65 TYR B C 1
ATOM 1232 O O . TYR B 1 65 ? -8.773 2.035 -2.605 1 91.25 65 TYR B O 1
ATOM 1240 N N . LEU B 1 66 ? -7.426 2.186 -0.799 1 94.88 66 LEU B N 1
ATOM 1241 C CA . LEU B 1 66 ? -7.016 3.557 -1.085 1 94.88 66 LEU B CA 1
ATOM 1242 C C . LEU B 1 66 ? -5.652 3.582 -1.771 1 94.88 66 LEU B C 1
ATOM 1244 O O . LEU B 1 66 ? -4.77 4.348 -1.379 1 94.88 66 LEU B O 1
ATOM 1248 N N . SER B 1 67 ? -5.461 2.801 -2.695 1 93.06 67 SER B N 1
ATOM 1249 C CA . SER B 1 67 ? -4.199 2.662 -3.414 1 93.06 67 SER B CA 1
ATOM 1250 C C . SER B 1 67 ? -3.805 3.967 -4.098 1 93.06 67 SER B C 1
ATOM 1252 O O . SER B 1 67 ? -2.617 4.266 -4.234 1 93.06 67 SER B O 1
ATOM 1254 N N . ASN B 1 68 ? -4.73 4.777 -4.496 1 94 68 ASN B N 1
ATOM 1255 C CA . ASN B 1 68 ? -4.445 6.07 -5.113 1 94 68 ASN B CA 1
ATOM 1256 C C . ASN B 1 68 ? -3.691 6.992 -4.16 1 94 68 ASN B C 1
ATOM 1258 O O . ASN B 1 68 ? -2.881 7.812 -4.594 1 94 68 ASN B O 1
ATOM 1262 N N . LEU B 1 69 ? -3.963 6.84 -2.938 1 95.81 69 LEU B N 1
ATOM 1263 C CA . LEU B 1 69 ? -3.299 7.684 -1.95 1 95.81 69 LEU B CA 1
ATOM 1264 C C . LEU B 1 69 ? -1.854 7.238 -1.737 1 95.81 69 LEU B C 1
ATOM 1266 O O . LEU B 1 69 ? -0.988 8.055 -1.422 1 95.81 69 LEU B O 1
ATOM 1270 N N . VAL B 1 70 ? -1.594 5.984 -1.956 1 95.12 70 VAL B N 1
ATOM 1271 C CA . VAL B 1 70 ? -0.23 5.473 -1.86 1 95.12 70 VAL B CA 1
ATOM 1272 C C . VAL B 1 70 ? 0.644 6.129 -2.926 1 95.12 70 VAL B C 1
ATOM 1274 O O . VAL B 1 70 ? 1.737 6.617 -2.627 1 95.12 70 VAL B O 1
ATOM 1277 N N . ASP B 1 71 ? 0.124 6.195 -4.043 1 93.56 71 ASP B N 1
ATOM 1278 C CA . ASP B 1 71 ? 0.841 6.832 -5.145 1 93.56 71 ASP B CA 1
ATOM 1279 C C . ASP B 1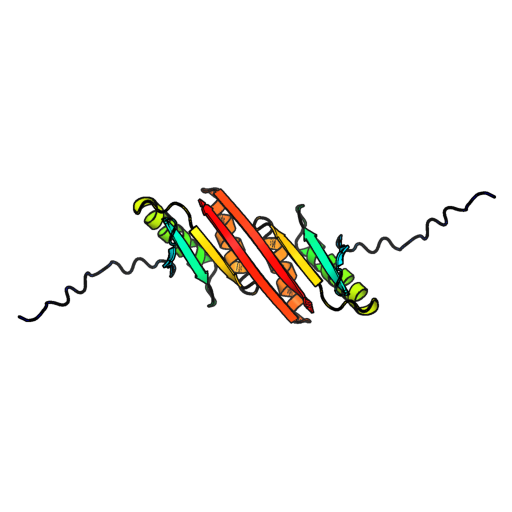 71 ? 1.139 8.297 -4.832 1 93.56 71 ASP B C 1
ATOM 1281 O O . ASP B 1 71 ? 2.232 8.789 -5.121 1 93.56 71 ASP B O 1
ATOM 1285 N N . ALA B 1 72 ? 0.161 8.883 -4.344 1 94.12 72 ALA B N 1
ATOM 1286 C CA . ALA B 1 72 ? 0.307 10.297 -4.008 1 94.12 72 ALA B CA 1
ATOM 1287 C C . ALA B 1 72 ? 1.361 10.5 -2.924 1 94.12 72 ALA B C 1
ATOM 1289 O O . ALA B 1 72 ? 2.143 11.453 -2.979 1 94.12 72 ALA B O 1
ATOM 1290 N N . ALA B 1 73 ? 1.354 9.602 -1.924 1 94.38 73 ALA B N 1
ATOM 1291 C CA . ALA B 1 73 ? 2.35 9.664 -0.857 1 94.38 73 ALA B CA 1
ATOM 1292 C C . ALA B 1 73 ? 3.758 9.477 -1.411 1 94.38 73 ALA B C 1
ATOM 1294 O O . ALA B 1 73 ? 4.688 10.18 -1.014 1 94.38 73 ALA B O 1
ATOM 1295 N N . VAL B 1 74 ? 3.883 8.539 -2.297 1 91.94 74 VAL B N 1
ATOM 1296 C CA . VAL B 1 74 ? 5.184 8.234 -2.887 1 91.94 74 VAL B CA 1
ATOM 1297 C C . VAL B 1 74 ? 5.699 9.453 -3.648 1 91.94 74 VAL B C 1
ATOM 1299 O O . VAL B 1 74 ? 6.902 9.727 -3.658 1 91.94 74 VAL B O 1
ATOM 1302 N N . LYS B 1 75 ? 4.828 10.172 -4.219 1 90 75 LYS B N 1
ATOM 1303 C CA . LYS B 1 75 ? 5.219 11.375 -4.945 1 90 75 LYS B CA 1
ATOM 1304 C C . LYS B 1 75 ? 5.852 12.398 -4.012 1 90 75 LYS B C 1
ATOM 1306 O O . LYS B 1 75 ? 6.734 13.156 -4.418 1 90 75 LYS B O 1
ATOM 1311 N N . VAL B 1 76 ? 5.402 12.438 -2.809 1 85.94 76 VAL B N 1
ATOM 1312 C CA . VAL B 1 76 ? 5.953 13.375 -1.836 1 85.94 76 VAL B CA 1
ATOM 1313 C C . VAL B 1 76 ? 7.395 12.984 -1.509 1 85.94 76 VAL B C 1
ATOM 1315 O O . VAL B 1 76 ? 8.203 13.844 -1.13 1 85.94 76 VAL B O 1
ATOM 1318 N N . SER B 1 77 ? 7.633 11.727 -1.731 1 81.69 77 SER B N 1
ATOM 1319 C CA . SER B 1 77 ? 8.969 11.211 -1.46 1 81.69 77 SER B CA 1
ATOM 1320 C C . SER B 1 77 ? 10.008 11.844 -2.385 1 81.69 77 SER B C 1
ATOM 1322 O O . SER B 1 77 ? 11.211 11.711 -2.16 1 81.69 77 SER B O 1
ATOM 1324 N N . TYR B 1 78 ? 9.641 12.438 -3.367 1 83.12 78 TYR B N 1
ATOM 1325 C CA . TYR B 1 78 ? 10.57 13.078 -4.289 1 83.12 78 TYR B CA 1
ATOM 1326 C C . TYR B 1 78 ? 11.383 14.156 -3.584 1 83.12 78 TYR B C 1
ATOM 1328 O O . TYR B 1 78 ? 12.477 14.516 -4.031 1 83.12 78 TYR B O 1
ATOM 1336 N N . VAL B 1 79 ? 10.914 14.656 -2.432 1 81.81 79 VAL B N 1
ATOM 1337 C CA . VAL B 1 79 ? 11.578 15.75 -1.742 1 81.81 79 VAL B CA 1
ATOM 1338 C C . VAL B 1 79 ? 11.953 15.32 -0.324 1 81.81 79 VAL B C 1
ATOM 1340 O O . VAL B 1 79 ? 12.711 16.016 0.36 1 81.81 79 VAL B O 1
ATOM 1343 N N . ILE B 1 80 ? 11.414 14.258 0.141 1 87.44 80 ILE B N 1
ATOM 1344 C CA . ILE B 1 80 ? 11.688 13.766 1.489 1 87.44 80 ILE B CA 1
ATOM 1345 C C . ILE B 1 80 ? 11.891 12.258 1.462 1 87.44 80 ILE B C 1
ATOM 1347 O O . ILE B 1 80 ? 11.562 11.594 0.47 1 87.44 80 ILE B O 1
ATOM 1351 N N . LEU B 1 81 ? 12.32 11.695 2.566 1 91.06 81 LEU B N 1
ATOM 1352 C CA . LEU B 1 81 ? 12.57 10.258 2.641 1 91.06 81 LEU B CA 1
ATOM 1353 C C . LEU B 1 81 ? 11.312 9.516 3.084 1 91.06 81 LEU B C 1
ATOM 1355 O O . LEU B 1 81 ? 10.594 9.984 3.971 1 91.06 81 LEU B O 1
ATOM 1359 N N . LEU B 1 82 ? 10.992 8.469 2.371 1 93.69 82 LEU B N 1
ATOM 1360 C CA . LEU B 1 82 ? 9.82 7.668 2.711 1 93.69 82 LEU B CA 1
ATOM 1361 C C . LEU B 1 82 ? 10.164 6.18 2.725 1 93.69 82 LEU B C 1
ATOM 1363 O O . LEU B 1 82 ? 11.031 5.73 1.966 1 93.69 82 LEU B O 1
ATOM 1367 N N . SER B 1 83 ? 9.609 5.473 3.633 1 95.38 83 SER B N 1
ATOM 1368 C CA . SER B 1 83 ? 9.703 4.02 3.697 1 95.38 83 SER B CA 1
ATOM 1369 C C . SER B 1 83 ? 8.383 3.396 4.133 1 95.38 83 SER B C 1
ATOM 1371 O O . SER B 1 83 ? 7.484 4.098 4.605 1 95.38 83 SER B O 1
ATOM 1373 N N . GLY B 1 84 ? 8.312 2.051 3.818 1 96.12 84 GLY B N 1
ATOM 1374 C CA . GLY B 1 84 ? 7.113 1.365 4.262 1 96.12 84 GLY B CA 1
ATOM 1375 C C . GLY B 1 84 ? 6.789 0.134 3.436 1 96.12 84 GLY B C 1
ATOM 1376 O O . GLY B 1 84 ? 7.488 -0.169 2.465 1 96.12 84 GLY B O 1
ATOM 1377 N N . ASP B 1 85 ? 5.797 -0.504 3.891 1 97.19 85 ASP B N 1
ATOM 1378 C CA . ASP B 1 85 ? 5.355 -1.728 3.229 1 97.19 85 ASP B CA 1
ATOM 1379 C C . ASP B 1 85 ? 3.83 -1.797 3.162 1 97.19 85 ASP B C 1
ATOM 1381 O O . ASP B 1 85 ? 3.141 -1.244 4.02 1 97.19 85 ASP B O 1
ATOM 1385 N N . CYS B 1 86 ? 3.416 -2.484 2.123 1 97.19 86 CYS B N 1
ATOM 1386 C CA . CYS B 1 86 ? 2.004 -2.832 1.995 1 97.19 86 CYS B CA 1
ATOM 1387 C C . CYS B 1 86 ? 1.803 -4.34 2.092 1 97.19 86 CYS B C 1
ATOM 1389 O O . CYS B 1 86 ? 2.57 -5.109 1.516 1 97.19 86 CYS B O 1
ATOM 1391 N N . TRP B 1 87 ? 0.807 -4.707 2.791 1 96.69 87 TRP B N 1
ATOM 1392 C CA . TRP B 1 87 ? 0.411 -6.105 2.932 1 96.69 87 TRP B CA 1
ATOM 1393 C C . TRP B 1 87 ? -0.99 -6.332 2.375 1 96.69 87 TRP B C 1
ATOM 1395 O O . TRP B 1 87 ? -1.948 -5.684 2.807 1 96.69 87 TRP B O 1
ATOM 1405 N N . ILE B 1 88 ? -1.019 -7.223 1.465 1 96.56 88 ILE B N 1
ATOM 1406 C CA . ILE B 1 88 ? -2.287 -7.512 0.803 1 96.56 88 ILE B CA 1
ATOM 1407 C C . ILE B 1 88 ? -2.67 -8.969 1.032 1 96.56 88 ILE B C 1
ATOM 1409 O O . ILE B 1 88 ? -1.84 -9.867 0.874 1 96.56 88 ILE B O 1
ATOM 1413 N N . ASN B 1 89 ? -3.857 -9.211 1.432 1 95.62 89 ASN B N 1
ATOM 1414 C CA . ASN B 1 89 ? -4.414 -10.547 1.584 1 95.62 89 ASN B CA 1
ATOM 1415 C C . ASN B 1 89 ? -5.527 -10.812 0.573 1 95.62 89 ASN B C 1
ATOM 1417 O O . ASN B 1 89 ? -6.496 -10.055 0.501 1 95.62 89 ASN B O 1
ATOM 1421 N N . ILE B 1 90 ? -5.352 -11.898 -0.152 1 93.56 90 ILE B N 1
ATOM 1422 C CA . ILE B 1 90 ? -6.344 -12.242 -1.164 1 93.56 90 ILE B CA 1
ATOM 1423 C C . ILE B 1 90 ? -6.926 -13.617 -0.865 1 93.56 90 ILE B C 1
ATOM 1425 O O . ILE B 1 90 ? -6.188 -14.57 -0.594 1 93.56 90 ILE B O 1
ATOM 1429 N N . TRP B 1 91 ? -8.242 -13.711 -0.929 1 89.12 91 TRP B N 1
ATOM 1430 C CA . TRP B 1 91 ? -8.898 -15 -0.692 1 89.12 91 TRP B CA 1
ATOM 1431 C C . TRP B 1 91 ? -10.148 -15.141 -1.554 1 89.12 91 TRP B C 1
ATOM 1433 O O . TRP B 1 91 ? -10.727 -14.148 -1.986 1 89.12 91 TRP B O 1
#